Protein AF-A0A8C7WUW7-F1 (afdb_monomer_lite)

Structure (mmCIF, N/CA/C/O backbone):
data_AF-A0A8C7WUW7-F1
#
_entry.id   AF-A0A8C7WUW7-F1
#
loop_
_atom_site.group_PDB
_atom_site.id
_atom_site.type_symbol
_atom_site.label_atom_id
_atom_site.label_alt_id
_atom_site.label_comp_id
_atom_site.label_asym_id
_atom_site.label_entity_id
_atom_site.label_seq_id
_atom_site.pdbx_PDB_ins_code
_atom_site.Cartn_x
_atom_site.Cartn_y
_atom_site.Cartn_z
_atom_site.occupancy
_atom_site.B_iso_or_equiv
_atom_site.auth_seq_id
_atom_site.auth_comp_id
_atom_site.auth_asym_id
_atom_site.auth_atom_id
_atom_site.pdbx_PDB_model_num
ATOM 1 N N . PHE A 1 1 ? 6.020 -12.273 -0.561 1.00 59.91 1 PHE A N 1
ATOM 2 C CA . PHE A 1 1 ? 6.995 -11.772 0.44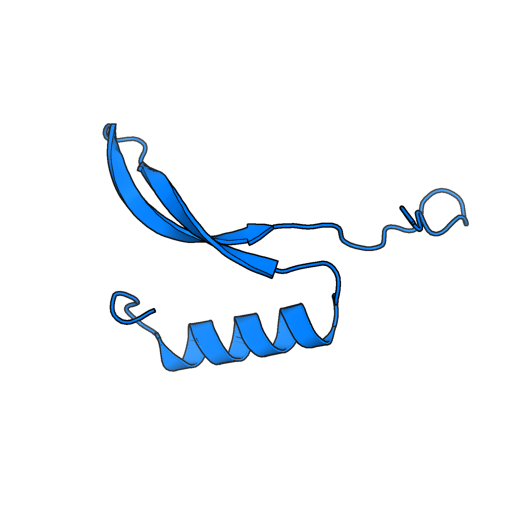6 1.00 59.91 1 PHE A CA 1
ATOM 3 C C . PHE A 1 1 ? 8.451 -12.248 0.306 1.00 59.91 1 PHE A C 1
ATOM 5 O O . PHE A 1 1 ? 9.316 -11.551 0.815 1.00 59.91 1 PHE A O 1
ATOM 12 N N . ARG A 1 2 ? 8.794 -13.377 -0.347 1.00 62.50 2 ARG A N 1
ATOM 13 C CA . ARG A 1 2 ? 10.214 -13.817 -0.447 1.00 62.50 2 ARG A CA 1
ATOM 14 C C . ARG A 1 2 ? 11.094 -12.959 -1.374 1.00 62.50 2 ARG A C 1
ATOM 16 O O . ARG A 1 2 ? 12.307 -13.022 -1.266 1.00 62.50 2 ARG A O 1
ATOM 23 N N . GLN A 1 3 ? 10.489 -12.158 -2.250 1.00 81.12 3 GLN A N 1
ATOM 24 C CA . GLN A 1 3 ? 11.181 -11.384 -3.291 1.00 81.12 3 GLN A CA 1
ATOM 25 C C . GLN A 1 3 ? 11.545 -9.940 -2.871 1.00 81.12 3 GLN A C 1
ATOM 27 O O . GLN A 1 3 ? 11.922 -9.128 -3.710 1.00 81.12 3 GLN A O 1
ATOM 32 N N . TYR A 1 4 ? 11.423 -9.594 -1.584 1.00 91.38 4 TYR A N 1
ATOM 33 C CA . TYR A 1 4 ? 11.701 -8.242 -1.084 1.00 91.38 4 TYR A CA 1
ATOM 34 C C . TYR A 1 4 ? 13.132 -8.112 -0.575 1.00 91.38 4 TYR A C 1
ATOM 36 O O . TYR A 1 4 ? 13.551 -8.882 0.288 1.00 91.38 4 TYR A O 1
ATOM 44 N N . LYS A 1 5 ? 13.844 -7.077 -1.042 1.00 93.25 5 LYS A N 1
ATOM 45 C CA . LYS A 1 5 ? 15.227 -6.770 -0.635 1.00 93.25 5 LYS A CA 1
ATOM 46 C C . LYS A 1 5 ? 15.388 -6.639 0.887 1.00 93.25 5 LYS A C 1
ATOM 48 O O . LYS A 1 5 ? 16.390 -7.084 1.428 1.00 93.25 5 LYS A O 1
ATOM 53 N N . TYR A 1 6 ? 14.390 -6.071 1.568 1.00 95.31 6 TYR A N 1
ATOM 54 C CA . TYR A 1 6 ? 14.390 -5.844 3.019 1.00 95.31 6 TYR A CA 1
ATOM 55 C C . TYR A 1 6 ? 13.166 -6.474 3.692 1.00 95.31 6 TYR A C 1
ATOM 57 O O . TYR A 1 6 ? 12.392 -5.803 4.371 1.00 95.31 6 TYR A O 1
ATOM 65 N N . ARG A 1 7 ? 12.977 -7.780 3.479 1.00 92.31 7 ARG A N 1
ATOM 66 C CA . ARG A 1 7 ? 11.773 -8.519 3.887 1.00 92.31 7 ARG A CA 1
ATOM 67 C C . ARG A 1 7 ? 11.340 -8.267 5.333 1.00 92.31 7 ARG A C 1
ATOM 69 O O . ARG A 1 7 ? 10.167 -7.990 5.556 1.00 92.31 7 ARG A O 1
ATOM 76 N N . ASP A 1 8 ? 12.253 -8.380 6.294 1.00 94.19 8 ASP A N 1
ATOM 77 C CA . ASP A 1 8 ? 11.899 -8.308 7.719 1.00 94.19 8 ASP A CA 1
ATOM 78 C C . ASP A 1 8 ? 11.413 -6.907 8.111 1.00 94.19 8 ASP A C 1
ATOM 80 O O . ASP A 1 8 ? 10.438 -6.774 8.851 1.00 94.19 8 ASP A O 1
ATOM 84 N N . LEU A 1 9 ? 12.032 -5.866 7.542 1.00 96.25 9 LEU A N 1
ATOM 85 C CA . LEU A 1 9 ? 11.595 -4.481 7.718 1.00 96.25 9 LEU A CA 1
ATOM 86 C C . LEU A 1 9 ? 10.212 -4.265 7.099 1.00 96.25 9 LEU A C 1
ATOM 88 O O . LEU A 1 9 ? 9.307 -3.796 7.786 1.00 96.25 9 LEU A O 1
ATOM 92 N N . THR A 1 10 ? 10.020 -4.699 5.850 1.00 95.12 10 THR A N 1
ATOM 93 C CA . THR A 1 10 ? 8.740 -4.574 5.143 1.00 95.12 10 THR A CA 1
ATOM 94 C C . THR A 1 10 ? 7.607 -5.291 5.884 1.00 95.12 10 THR A C 1
ATOM 96 O O . THR A 1 10 ? 6.543 -4.714 6.081 1.00 95.12 10 THR A O 1
ATOM 99 N N . VAL A 1 11 ? 7.822 -6.522 6.363 1.00 94.38 11 VAL A N 1
ATOM 100 C CA . VAL A 1 11 ? 6.804 -7.272 7.123 1.00 94.38 11 VAL A CA 1
ATOM 101 C C . VAL A 1 11 ? 6.460 -6.575 8.439 1.00 94.38 11 VAL A C 1
ATOM 103 O O . VAL A 1 11 ? 5.280 -6.489 8.784 1.00 94.38 11 VAL A O 1
ATOM 106 N N . ARG A 1 12 ? 7.459 -6.060 9.166 1.00 96.25 12 ARG A N 1
ATOM 107 C CA . ARG A 1 12 ? 7.239 -5.344 10.430 1.00 96.25 12 ARG A CA 1
ATOM 108 C C . ARG A 1 12 ? 6.379 -4.098 10.229 1.00 96.25 12 ARG A C 1
ATOM 110 O O . ARG A 1 12 ? 5.429 -3.892 10.977 1.00 96.25 12 ARG A O 1
ATOM 117 N N . GLU A 1 13 ? 6.692 -3.294 9.218 1.00 96.69 13 GLU A N 1
ATOM 118 C CA . GLU A 1 13 ? 5.956 -2.063 8.912 1.00 96.69 13 GLU A CA 1
ATOM 119 C C . GLU A 1 13 ? 4.523 -2.352 8.462 1.00 96.69 13 GLU A C 1
ATOM 121 O O . GLU A 1 13 ? 3.585 -1.742 8.970 1.00 96.69 13 GLU A O 1
ATOM 126 N N . ILE A 1 14 ? 4.330 -3.345 7.589 1.00 95.75 14 ILE A N 1
ATOM 127 C CA . ILE A 1 14 ? 2.994 -3.775 7.158 1.00 95.75 14 ILE A CA 1
ATOM 128 C C . ILE A 1 14 ? 2.166 -4.237 8.356 1.00 95.75 14 ILE A C 1
ATOM 130 O O . ILE A 1 14 ? 1.030 -3.801 8.514 1.00 95.75 14 ILE A O 1
ATOM 134 N N . THR A 1 15 ? 2.740 -5.087 9.214 1.00 96.12 15 THR A N 1
ATOM 135 C CA . THR A 1 15 ? 2.059 -5.611 10.410 1.00 96.12 15 THR A CA 1
ATOM 136 C C . THR A 1 15 ? 1.642 -4.479 11.347 1.00 96.12 15 THR A C 1
ATOM 138 O O . THR A 1 15 ? 0.537 -4.494 11.886 1.00 96.12 15 THR A O 1
ATOM 141 N N . TYR A 1 16 ? 2.496 -3.466 11.505 1.00 97.50 16 TYR A N 1
ATOM 142 C CA . TYR A 1 16 ? 2.165 -2.276 12.277 1.00 97.50 16 TYR A CA 1
ATOM 143 C C . TYR A 1 16 ? 0.972 -1.524 11.669 1.00 97.50 16 TYR A C 1
ATOM 145 O O . TYR A 1 16 ? -0.008 -1.278 12.368 1.00 97.50 16 TYR A O 1
ATOM 153 N N . VAL A 1 17 ? 0.996 -1.231 10.365 1.00 97.12 17 VAL A N 1
ATOM 154 C CA . VAL A 1 17 ? -0.075 -0.475 9.689 1.00 97.12 17 VAL A CA 1
ATOM 155 C C . VAL A 1 17 ? -1.423 -1.197 9.751 1.00 97.12 17 VAL A C 1
ATOM 157 O O . VAL A 1 17 ? -2.415 -0.579 10.131 1.00 97.12 17 VAL A O 1
ATOM 160 N N . ILE A 1 18 ? -1.473 -2.498 9.456 1.00 96.19 18 ILE A N 1
ATOM 161 C CA . ILE A 1 18 ? -2.734 -3.268 9.488 1.00 96.19 18 ILE A CA 1
ATOM 162 C C . ILE A 1 18 ? -3.276 -3.455 10.914 1.00 96.19 18 ILE A C 1
ATOM 164 O O . ILE A 1 18 ? -4.474 -3.646 11.098 1.00 96.19 18 ILE A O 1
ATOM 168 N N . SER A 1 19 ? -2.414 -3.379 11.939 1.00 96.25 19 SER A N 1
ATOM 169 C CA . SER A 1 19 ? -2.862 -3.394 13.339 1.00 96.25 19 SER A CA 1
ATOM 170 C C . SER A 1 19 ? -3.580 -2.100 13.738 1.00 96.25 19 SER A C 1
ATOM 172 O O . SER A 1 19 ? -4.475 -2.135 14.582 1.00 96.25 19 SER A O 1
ATOM 174 N N . GLN A 1 20 ? -3.206 -0.974 13.120 1.00 96.00 20 GLN A N 1
ATOM 175 C CA . GLN A 1 20 ? -3.809 0.340 13.356 1.00 96.00 20 GLN A CA 1
ATOM 176 C C . GLN A 1 20 ? -5.062 0.551 12.497 1.00 96.00 20 GLN A C 1
ATOM 178 O O . GLN A 1 20 ? -6.073 1.043 12.990 1.00 96.00 20 GLN A O 1
ATOM 183 N N . TYR A 1 21 ? -5.020 0.138 11.229 1.00 95.44 21 TYR A N 1
ATOM 184 C CA . TYR A 1 21 ? -6.104 0.314 10.263 1.00 95.44 21 TYR A CA 1
ATOM 185 C C . TYR A 1 21 ? -6.658 -1.045 9.841 1.00 95.44 21 TYR A C 1
ATOM 187 O O . TYR A 1 21 ? -6.173 -1.660 8.893 1.00 95.44 21 TYR A O 1
ATOM 195 N N . LYS A 1 22 ? -7.685 -1.514 10.556 1.00 92.25 22 LYS A N 1
ATOM 196 C CA . LYS A 1 22 ? -8.226 -2.875 10.394 1.00 92.25 22 LYS A CA 1
ATOM 197 C C . LYS A 1 22 ? -8.853 -3.145 9.024 1.00 92.25 22 LYS A C 1
ATOM 199 O O . LYS A 1 22 ? -8.927 -4.303 8.617 1.00 92.25 22 LYS A O 1
ATOM 204 N N . ASP A 1 23 ? -9.270 -2.095 8.323 1.00 94.75 23 ASP A N 1
ATOM 205 C CA . ASP A 1 23 ? -9.869 -2.211 6.993 1.00 94.75 23 ASP A CA 1
ATOM 206 C C . ASP A 1 23 ? -8.823 -2.294 5.873 1.00 94.75 23 ASP A C 1
ATOM 208 O O . ASP A 1 23 ? -9.161 -2.668 4.748 1.00 94.75 23 ASP A O 1
ATOM 212 N N . LEU A 1 24 ? -7.547 -2.012 6.170 1.00 96.56 24 LEU A N 1
ATOM 213 C CA . LEU A 1 24 ? -6.449 -2.212 5.230 1.00 96.56 24 LEU A CA 1
ATOM 214 C C . LEU A 1 24 ? -6.021 -3.680 5.190 1.00 96.56 24 LEU A C 1
ATOM 216 O O . LEU A 1 24 ? -5.729 -4.307 6.209 1.00 96.56 24 LEU A O 1
ATOM 220 N N . LYS A 1 25 ? -5.913 -4.218 3.977 1.00 95.38 25 LYS A N 1
ATOM 221 C CA . LYS A 1 25 ? -5.550 -5.606 3.701 1.00 95.38 25 LYS A CA 1
ATOM 222 C C . LYS A 1 25 ? -4.326 -5.666 2.790 1.00 95.38 25 LYS A C 1
ATOM 224 O O . LYS A 1 25 ? -4.288 -4.964 1.779 1.00 95.38 25 LYS A O 1
ATOM 229 N N . PRO A 1 26 ? -3.333 -6.511 3.107 1.00 95.38 26 PRO A N 1
ATOM 230 C CA . PRO A 1 26 ? -2.213 -6.755 2.215 1.00 95.38 26 PRO A CA 1
ATOM 231 C C . PRO A 1 26 ? -2.644 -7.661 1.054 1.00 95.38 26 PRO A C 1
ATOM 233 O O . PRO A 1 26 ? -3.173 -8.748 1.282 1.00 95.38 26 PRO A O 1
ATOM 236 N N . VAL A 1 27 ? -2.389 -7.243 -0.183 1.00 95.06 27 VAL A N 1
ATOM 237 C CA . VAL A 1 27 ? -2.709 -7.993 -1.410 1.00 95.06 27 VAL A CA 1
ATOM 238 C C . VAL A 1 27 ? -1.468 -8.073 -2.286 1.00 95.06 27 VAL A C 1
ATOM 240 O O . VAL A 1 27 ? -0.737 -7.100 -2.390 1.00 95.06 27 VAL A O 1
ATOM 243 N N . MET A 1 28 ? -1.205 -9.232 -2.891 1.00 94.38 28 MET A N 1
ATOM 244 C CA . MET A 1 28 ? -0.189 -9.376 -3.939 1.00 94.38 28 MET A CA 1
ATOM 245 C C . MET A 1 28 ? -0.877 -9.215 -5.292 1.00 94.38 28 MET A C 1
ATOM 247 O O . MET A 1 28 ? -1.812 -9.965 -5.563 1.00 94.38 28 MET A O 1
ATOM 251 N N . ASP A 1 29 ? -0.420 -8.275 -6.112 1.00 94.31 29 ASP A N 1
ATOM 252 C CA . ASP A 1 29 ? -0.992 -8.013 -7.433 1.00 94.31 29 ASP A CA 1
ATOM 253 C C . ASP A 1 29 ? 0.089 -7.599 -8.440 1.00 94.31 29 ASP A C 1
ATOM 255 O O . ASP A 1 29 ? 1.181 -7.157 -8.061 1.00 94.31 29 ASP A O 1
ATOM 259 N N . ALA A 1 30 ? -0.207 -7.747 -9.727 1.00 95.31 30 ALA A N 1
ATOM 260 C CA . ALA A 1 30 ? 0.695 -7.374 -10.802 1.00 95.31 30 ALA A CA 1
ATOM 261 C C . ALA A 1 30 ? 0.7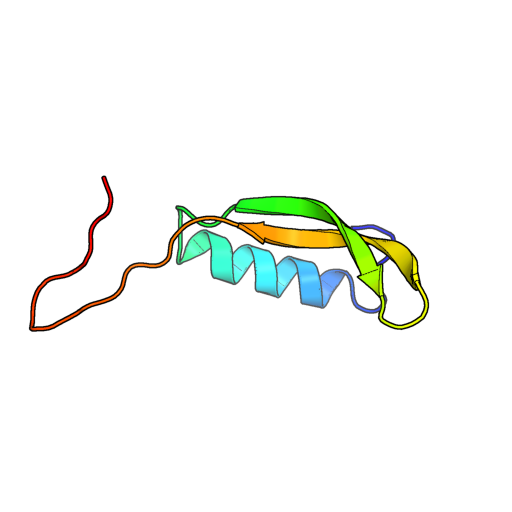86 -5.845 -10.915 1.00 95.31 30 ALA A C 1
ATOM 263 O O . ALA A 1 30 ? -0.182 -5.159 -11.238 1.00 95.31 30 ALA A O 1
ATOM 264 N N . TYR A 1 31 ? 1.981 -5.305 -10.696 1.00 95.62 31 TYR A N 1
ATOM 265 C CA . TYR A 1 31 ? 2.288 -3.898 -10.923 1.00 95.62 31 TYR A CA 1
ATOM 266 C C . TYR A 1 31 ? 3.063 -3.736 -12.229 1.00 95.62 31 TYR A C 1
ATOM 268 O O . TYR A 1 31 ?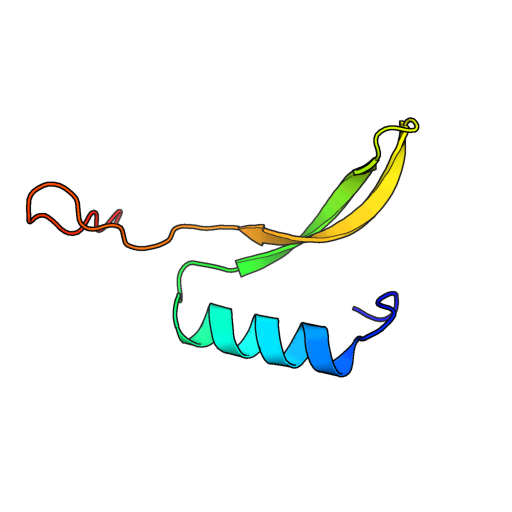 4.090 -4.391 -12.425 1.00 95.62 31 TYR A O 1
ATOM 276 N N . VAL A 1 32 ? 2.585 -2.853 -13.107 1.00 97.25 32 VAL A N 1
ATOM 277 C CA . VAL A 1 32 ? 3.254 -2.506 -14.367 1.00 97.25 32 VAL A CA 1
ATOM 278 C C . VAL A 1 32 ? 4.151 -1.292 -14.134 1.00 97.25 32 VAL A C 1
ATOM 280 O O . VAL A 1 32 ? 3.681 -0.217 -13.763 1.00 97.25 32 VAL A O 1
ATOM 283 N N . PHE A 1 33 ? 5.454 -1.467 -14.331 1.00 97.25 33 PHE A N 1
ATOM 284 C CA . PHE A 1 33 ? 6.440 -0.397 -14.255 1.00 97.25 33 PHE A CA 1
ATOM 285 C C . PHE A 1 33 ? 6.398 0.490 -15.5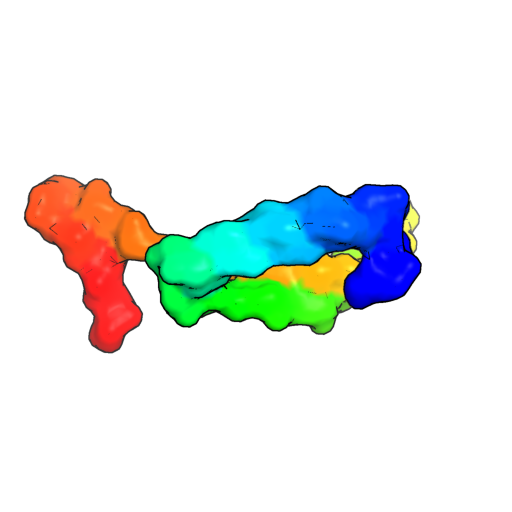03 1.00 97.25 33 PHE A C 1
ATOM 287 O O . PHE A 1 33 ? 5.866 0.121 -16.548 1.00 97.25 33 PHE A O 1
ATOM 294 N N . ASN A 1 34 ? 7.017 1.667 -15.407 1.00 97.50 34 ASN A N 1
ATOM 295 C CA . ASN A 1 34 ? 7.046 2.649 -16.495 1.00 97.50 34 ASN A CA 1
ATOM 296 C C . ASN A 1 34 ? 7.743 2.137 -17.771 1.00 97.50 34 ASN A C 1
ATOM 298 O O . ASN A 1 34 ? 7.517 2.686 -18.844 1.00 97.50 34 ASN A O 1
ATOM 302 N N . ASP A 1 35 ? 8.589 1.110 -17.662 1.00 97.00 35 ASP A N 1
ATOM 303 C CA . ASP A 1 35 ? 9.238 0.441 -18.796 1.00 97.00 35 ASP A CA 1
ATOM 304 C C . ASP A 1 35 ? 8.353 -0.638 -19.453 1.00 97.00 35 ASP A C 1
ATOM 306 O O . ASP A 1 35 ? 8.783 -1.308 -20.390 1.00 97.00 35 ASP A O 1
ATOM 310 N N . GLY A 1 36 ? 7.121 -0.814 -18.967 1.00 96.62 36 GLY A N 1
ATOM 311 C CA . GLY A 1 36 ? 6.168 -1.818 -19.431 1.00 96.62 36 GLY A CA 1
ATOM 312 C C . GLY A 1 36 ? 6.366 -3.209 -18.825 1.00 96.62 36 GLY A C 1
ATOM 313 O O . GLY A 1 36 ? 5.557 -4.097 -19.086 1.00 96.62 36 GLY A O 1
ATOM 314 N N . SER A 1 37 ? 7.400 -3.427 -18.005 1.00 96.81 37 SER A N 1
ATOM 315 C CA . SER A 1 37 ? 7.587 -4.702 -17.310 1.00 96.81 37 SER A CA 1
ATOM 316 C C . SER A 1 37 ? 6.576 -4.868 -16.170 1.00 96.81 37 SER A C 1
ATOM 318 O O . SER A 1 37 ? 6.191 -3.897 -15.521 1.00 96.81 37 SER A O 1
ATOM 320 N N . SER A 1 38 ? 6.139 -6.101 -15.900 1.00 95.75 38 SER A N 1
ATOM 321 C CA . SER A 1 38 ? 5.209 -6.409 -14.805 1.00 95.75 38 SER A CA 1
ATOM 322 C C . SER A 1 38 ? 5.875 -7.234 -13.709 1.00 95.75 38 SER A C 1
ATOM 324 O O . SER A 1 38 ? 6.642 -8.158 -13.995 1.00 95.75 38 SER A O 1
ATOM 326 N N . ARG A 1 39 ? 5.545 -6.958 -12.445 1.00 94.56 39 ARG A N 1
ATOM 327 C CA . ARG A 1 39 ? 5.957 -7.788 -11.304 1.00 94.56 39 ARG A CA 1
ATOM 328 C C . ARG A 1 39 ? 4.864 -7.856 -10.253 1.00 94.56 39 ARG A C 1
ATOM 330 O O . ARG A 1 39 ? 4.263 -6.836 -9.934 1.00 94.56 39 ARG A O 1
ATOM 337 N N . ASP A 1 40 ? 4.712 -9.024 -9.643 1.00 94.50 40 ASP A N 1
ATOM 338 C CA . ASP A 1 40 ? 3.851 -9.184 -8.477 1.00 94.50 40 ASP A CA 1
ATOM 339 C C . ASP A 1 40 ? 4.440 -8.436 -7.279 1.00 94.50 40 ASP A C 1
ATOM 341 O O . ASP A 1 40 ? 5.477 -8.815 -6.719 1.00 94.50 40 ASP A O 1
ATOM 345 N N . LEU A 1 41 ? 3.763 -7.367 -6.875 1.00 95.06 41 LEU A N 1
ATOM 346 C CA . LEU A 1 41 ? 4.088 -6.567 -5.708 1.00 95.06 41 LEU A CA 1
ATOM 347 C C . LEU A 1 41 ? 2.920 -6.580 -4.725 1.00 95.06 41 LEU A C 1
ATOM 349 O O . LEU A 1 41 ? 1.750 -6.656 -5.075 1.00 95.06 41 LEU A O 1
ATOM 353 N N . MET A 1 42 ? 3.269 -6.509 -3.454 1.00 94.62 42 MET A N 1
ATOM 354 C CA . MET A 1 42 ? 2.350 -6.278 -2.361 1.00 94.62 42 MET A CA 1
ATOM 355 C C . MET A 1 42 ? 1.879 -4.822 -2.361 1.00 94.62 42 MET A C 1
ATOM 357 O O . MET A 1 42 ? 2.700 -3.903 -2.403 1.00 94.62 42 MET A O 1
ATOM 361 N N . SER A 1 43 ? 0.571 -4.638 -2.240 1.00 94.88 43 SER A N 1
ATOM 362 C CA . SER A 1 4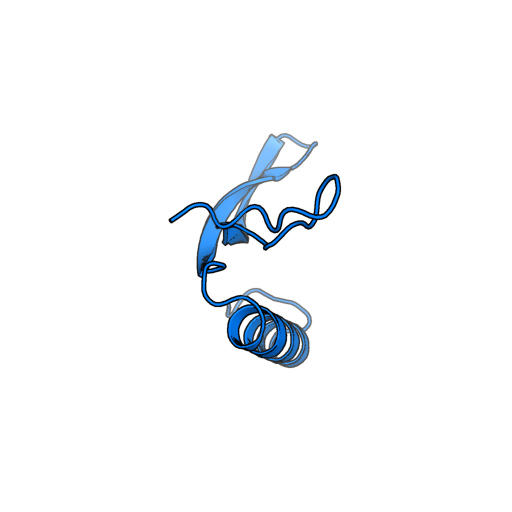3 ? -0.106 -3.378 -1.969 1.00 94.88 43 SER A CA 1
ATOM 363 C C . SER A 1 43 ? -0.952 -3.497 -0.698 1.00 94.88 43 SER A C 1
ATOM 365 O O . SER A 1 43 ? -1.310 -4.593 -0.258 1.00 94.88 43 SER A O 1
ATOM 367 N N . LEU A 1 44 ? -1.257 -2.357 -0.079 1.00 96.12 44 LEU A N 1
ATOM 368 C CA . LEU A 1 44 ? -2.290 -2.255 0.948 1.00 96.12 44 LEU A CA 1
ATOM 369 C C . LEU A 1 44 ? -3.542 -1.682 0.294 1.00 96.12 44 LEU A C 1
ATOM 371 O O . LEU A 1 44 ? -3.496 -0.592 -0.270 1.00 96.12 44 LEU A O 1
ATOM 375 N N . THR A 1 45 ? -4.647 -2.413 0.375 1.00 96.19 45 THR A N 1
ATOM 376 C CA . THR A 1 45 ? -5.942 -2.003 -0.176 1.00 96.19 45 THR A CA 1
ATOM 377 C C . THR A 1 45 ? -6.996 -1.967 0.920 1.00 96.19 45 THR A C 1
ATOM 379 O O . THR A 1 45 ? -6.930 -2.751 1.863 1.00 96.19 45 THR A O 1
ATOM 382 N N . GLY A 1 46 ? -7.961 -1.061 0.813 1.00 94.31 46 GLY A N 1
ATOM 383 C CA . GLY A 1 46 ? -8.990 -0.837 1.822 1.00 94.31 46 GLY A CA 1
ATOM 384 C C . GLY A 1 46 ? -9.208 0.648 2.070 1.00 94.31 46 GLY A C 1
ATOM 385 O O . GLY A 1 46 ? -8.858 1.489 1.242 1.00 94.31 46 GLY A O 1
ATOM 386 N N . THR A 1 47 ? -9.783 0.969 3.221 1.00 94.25 47 THR A N 1
ATOM 387 C CA . THR A 1 47 ? -10.106 2.337 3.625 1.00 94.25 47 THR A CA 1
ATOM 388 C C . THR A 1 47 ? -9.260 2.769 4.817 1.00 94.25 47 THR A C 1
ATOM 390 O O . THR A 1 47 ? -8.797 1.959 5.620 1.00 94.25 47 THR A O 1
ATOM 393 N N . VAL A 1 48 ? -9.056 4.079 4.929 1.00 92.69 48 VAL A N 1
ATOM 394 C CA . VAL A 1 48 ? -8.525 4.715 6.135 1.00 92.69 48 VAL A CA 1
ATOM 395 C C . VAL A 1 48 ? -9.562 5.708 6.654 1.00 92.69 48 VAL A C 1
ATOM 397 O O . VAL A 1 48 ? -10.203 6.388 5.847 1.00 92.69 48 VAL A O 1
ATOM 400 N N . PRO A 1 49 ? -9.750 5.810 7.977 1.00 91.25 49 PRO A N 1
ATOM 401 C CA . PRO A 1 49 ? -10.667 6.775 8.554 1.00 91.25 49 PRO A CA 1
ATOM 402 C C . PRO A 1 49 ? -10.140 8.193 8.312 1.00 91.25 49 PRO A C 1
ATOM 404 O O . PRO A 1 49 ? -8.991 8.509 8.624 1.00 91.25 49 PRO A O 1
ATOM 407 N N . VAL A 1 50 ? -10.989 9.058 7.760 1.00 91.06 50 VAL A N 1
ATOM 408 C CA . VAL A 1 50 ? -10.668 10.468 7.506 1.00 91.06 50 VAL A CA 1
ATOM 409 C C . VAL A 1 50 ? -11.708 11.341 8.190 1.00 91.06 50 VAL A C 1
ATOM 411 O O . VAL A 1 50 ? -12.905 11.211 7.940 1.00 91.06 50 VAL A O 1
ATOM 414 N N . SER A 1 51 ? -11.252 12.261 9.037 1.00 88.25 51 SER A N 1
ATOM 415 C CA . SER A 1 51 ? -12.111 13.296 9.611 1.00 88.25 51 SER A CA 1
ATOM 416 C C . SER A 1 51 ? -12.250 14.457 8.636 1.00 88.25 51 SER A C 1
ATOM 418 O O . SER A 1 51 ? -11.273 15.134 8.321 1.00 88.25 51 SER A O 1
ATOM 420 N N . TYR A 1 52 ? -13.474 14.735 8.200 1.00 87.94 52 TYR A N 1
ATOM 421 C CA . TYR A 1 52 ? -13.791 15.884 7.361 1.00 87.94 52 TYR A CA 1
ATOM 422 C C . TYR A 1 52 ? -14.926 16.697 7.984 1.00 87.94 52 TYR A C 1
ATOM 424 O O . TYR A 1 52 ? -16.009 16.182 8.254 1.00 87.94 52 TYR A O 1
ATOM 432 N N . ARG A 1 53 ? -14.678 17.993 8.228 1.00 89.19 53 ARG A N 1
ATOM 433 C CA . ARG A 1 53 ? -15.648 18.930 8.838 1.00 89.19 53 ARG A CA 1
ATOM 434 C C . ARG A 1 53 ? -16.266 18.412 10.150 1.00 89.19 53 ARG A C 1
ATOM 436 O O . ARG A 1 53 ? -17.465 18.545 10.372 1.00 89.19 53 ARG A O 1
ATOM 443 N N . GLY A 1 54 ? -15.447 17.795 11.003 1.00 81.88 54 GLY A N 1
ATOM 444 C CA . GLY A 1 54 ? -15.883 17.263 12.299 1.00 81.88 54 GLY A CA 1
ATOM 445 C C . GLY A 1 54 ? -16.676 15.954 12.228 1.00 81.88 54 GLY A C 1
ATOM 446 O O . GLY A 1 54 ? -17.091 15.455 13.268 1.00 81.88 54 GLY A O 1
ATOM 447 N N . LYS A 1 55 ? -16.866 15.377 11.035 1.00 75.75 55 LYS A N 1
ATOM 448 C CA . LYS A 1 55 ? -17.410 14.029 10.865 1.00 75.75 55 LYS A CA 1
ATOM 449 C C . LYS A 1 55 ? -16.284 13.074 10.512 1.00 75.75 55 LYS A C 1
ATOM 451 O O . LYS A 1 55 ? -15.547 13.320 9.556 1.00 75.75 55 LYS A O 1
ATOM 456 N N . LEU A 1 56 ? -16.164 11.994 11.274 1.00 77.00 56 LEU A N 1
ATOM 457 C CA . LEU A 1 56 ? -15.358 10.859 10.857 1.00 77.00 56 LEU A CA 1
ATOM 458 C C . LEU A 1 56 ? -16.111 10.162 9.723 1.00 77.00 56 LEU A C 1
ATOM 460 O O . LEU A 1 56 ? -17.280 9.815 9.885 1.00 77.00 56 LEU A O 1
ATOM 464 N N . ALA A 1 57 ? -15.477 10.020 8.562 1.00 67.06 57 ALA A N 1
ATOM 465 C CA . ALA A 1 57 ? -16.020 9.207 7.485 1.00 67.06 57 ALA A CA 1
ATOM 466 C C . ALA A 1 57 ? -15.860 7.728 7.869 1.00 67.06 57 ALA A C 1
ATOM 468 O O . ALA A 1 57 ? -14.860 7.092 7.540 1.00 67.06 57 ALA A O 1
ATOM 469 N N . GLU A 1 58 ? -16.828 7.216 8.624 1.00 59.41 58 GLU A N 1
ATOM 470 C CA . GLU A 1 58 ? -17.013 5.788 8.868 1.00 59.41 58 GLU A CA 1
ATOM 471 C C . GLU A 1 58 ? -17.810 5.228 7.686 1.00 59.41 58 GLU A C 1
ATOM 473 O O . GLU A 1 58 ? -19.030 5.356 7.616 1.00 59.41 58 GLU A O 1
ATOM 478 N N . TRP A 1 59 ? -17.104 4.682 6.695 1.00 57.72 59 TRP A N 1
ATOM 479 C CA . TRP A 1 59 ? -17.729 3.931 5.606 1.00 57.72 59 TRP A CA 1
ATOM 480 C C . TRP A 1 59 ? -18.012 2.507 6.096 1.00 57.72 59 TRP A C 1
ATOM 482 O O . TRP A 1 59 ? -17.298 1.574 5.736 1.00 57.72 59 TRP A O 1
ATOM 492 N N . THR A 1 60 ? -18.999 2.364 6.979 1.00 46.25 60 THR A N 1
ATOM 493 C CA . THR A 1 60 ? -19.650 1.076 7.268 1.00 46.25 60 THR A CA 1
ATOM 494 C C . THR A 1 60 ? -20.852 0.883 6.369 1.00 46.25 60 THR A C 1
ATOM 496 O O . THR A 1 60 ? -21.649 1.847 6.284 1.00 46.25 60 THR A O 1
#

Organism: NCBI:txid183150

pLDDT: mean 90.1, std 11.53, range [46.25, 97.5]

Foldseek 3Di:
DVPDPPVVVVVVVVVVVCVVPVQWDWDFDWDQDPVRDIDTDIDIDGDDFDDDPNDTPPPD

Secondary structure (DSSP, 8-state):
-TT-TTHHHHHHHHHHHHHH-TT-EEEEEEEEPTTS-EEEEEEEES---EEETTEEE---

InterPro domains:
  IPR008883 Ubiquitin E2 variant, N-terminal [PF05743] (10-56)
  IPR008883 Ubiquitin E2 variant, N-terminal [PS51322] (1-60)
 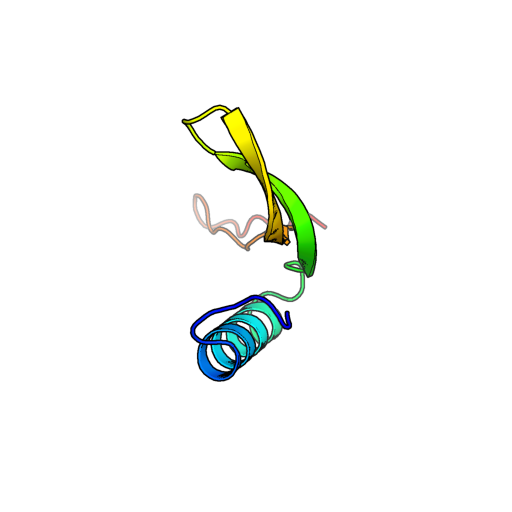 IPR016135 Ubiquitin-conjugating enzyme/RWD-like [G3DSA:3.10.110.10] (1-59)
  IPR016135 Ubiquitin-conjugating enzyme/RWD-like [SSF54495] (3-56)
  IPR052070 ESCRT-I complex UEV domain-containing protein [PTHR23306] (4-55)

Sequence (60 aa):
FRQYKYRDLTVREITYVISQYKDLKPVMDAYVFNDGSSRDLMSLTGTVPVSYRGKLAEWT

Radius of gyration: 14.96 Å; chains: 1; bounding box: 35×33×33 Å